Protein AF-A0AA41QTT9-F1 (afdb_monomer)

Solvent-accessible surface area (backbone atoms only — not comparable to full-atom values): 9411 Å² total; per-residue (Å²): 132,84,76,70,80,75,79,63,82,56,46,42,58,39,76,48,78,50,87,84,56,81,85,78,53,70,68,58,54,53,28,43,31,82,66,79,79,60,91,79,48,54,98,51,92,90,46,71,51,64,62,90,88,66,67,53,62,43,75,27,74,67,14,31,51,52,53,50,46,71,71,41,46,68,40,52,52,48,27,53,50,17,49,50,44,24,53,51,20,49,54,50,41,63,61,42,70,78,56,72,99,52,81,64,55,59,56,28,54,49,26,54,54,44,13,55,54,42,31,51,54,25,50,52,52,44,52,57,48,61,76,39,45,65,59,50,48,39,67,45,8,58,58,46,34,53,46,52,50,50,53,53,48,54,50,48,46,71,77,68,47,81,91,124

pLDDT: mean 81.73, std 11.23, range [41.25, 94.94]

Sequence (164 aa):
MADAPPLPDPLPLEFQRPPRWPTPTLDWVAGNQGWEPPSGWTPVPGCSPAPPGWVFWTRSEEGWARFAEENLAPAKRSLWIGVGVFVAGLLLTVLGLAATHNALFLVFVAAIVAGPILTIRAGSRLKEIDDGLLDRVRALAPQYKHTLQRLAYNKYLRSFGPLS

Secondary structure (DSSP, 8-state):
-PPPPPPPSS-SEEE-PPTTPPPPPHHHHHHTTTPPPPTT--SSTTPPPPPTT---EEE-HHHHHHHHHHHHHHHHHHHHHHHHHHHHHHHHHHHHTTS-S-THHHHHHHHHHHHHHHHHHHHHHHHHHHHTHHHHHHHHHHHHHHHHHHHHHHHHHHHHS---

Nearest PDB structures (foldseek):
  7a0g-assembly1_DDD  TM=7.014E-01  e=1.118E+00  Serratia marcescens
  8glv-assembly1_Eb  TM=7.817E-01  e=3.547E+00  Chlamydomonas reinhardtii
  6tz9-assembly1_A  TM=5.988E-01  e=1.580E+00  Homo sapiens
  7aal-assembly1_B  TM=5.785E-01  e=4.735E+00  Homo sapiens
  7aan-assembly1_B  TM=4.087E-01  e=8.936E+00  Homo sapiens

Foldseek 3Di:
DDQQDPQQVVAFKDFDDAPPADDDDPLVCLLQQLPDDDFQDHPDPPGGTHDPPDDGIDTDPVNNVVLLCVQLVVLVVQLVVLQVLQVVLVVVCVVCVVPDDDPVNVVSVVSNVSSVVSNVVSVVVSVVCVVCSSVVSRVCSNSSNVNVVVVVVVVVCVVDPDDD

Organism: NCBI:txid2928153

Mean predicted aligned error: 9.66 Å

Radius of gyration: 25.5 Å; Cα contacts (8 Å, |Δi|>4): 150; chains: 1; bounding box: 52×54×71 Å

Structure (mmCIF, N/CA/C/O backbone):
data_AF-A0AA41QTT9-F1
#
_entry.id   AF-A0AA41QTT9-F1
#
loop_
_atom_site.group_PDB
_atom_site.id
_atom_site.type_symbol
_atom_site.label_atom_id
_atom_site.label_alt_id
_atom_site.label_comp_id
_atom_site.label_asym_id
_atom_site.label_entity_id
_atom_site.label_seq_id
_atom_site.pdbx_PDB_ins_code
_atom_site.Cartn_x
_atom_site.Cartn_y
_atom_site.Cartn_z
_atom_site.occupancy
_atom_site.B_iso_or_equiv
_atom_site.auth_seq_id
_atom_site.auth_comp_id
_atom_site.auth_asym_id
_atom_site.auth_atom_id
_atom_site.pdbx_PDB_model_num
ATOM 1 N N . MET A 1 1 ? 2.127 25.489 4.996 1.00 41.25 1 MET A N 1
ATOM 2 C CA . MET A 1 1 ? 1.261 24.638 5.839 1.00 41.25 1 MET A CA 1
ATOM 3 C C . MET A 1 1 ? 0.817 23.511 4.925 1.00 41.25 1 MET A C 1
ATOM 5 O O . MET A 1 1 ? 0.060 23.792 4.015 1.00 41.25 1 MET A O 1
ATOM 9 N N . ALA A 1 2 ? 1.433 22.328 5.005 1.00 45.31 2 ALA A N 1
ATOM 10 C CA . ALA A 1 2 ? 1.092 21.242 4.086 1.00 45.31 2 ALA A CA 1
ATOM 11 C C . ALA A 1 2 ? -0.307 20.735 4.446 1.00 45.31 2 ALA A C 1
ATOM 13 O O . ALA A 1 2 ? -0.530 20.327 5.591 1.00 45.31 2 ALA A O 1
ATOM 14 N N . ASP A 1 3 ? -1.240 20.841 3.504 1.00 52.38 3 ASP A N 1
ATOM 15 C CA . ASP A 1 3 ? -2.523 20.165 3.606 1.00 52.38 3 ASP A CA 1
ATOM 16 C C . ASP A 1 3 ? -2.257 18.674 3.767 1.00 52.38 3 ASP A C 1
ATOM 18 O O . ASP A 1 3 ? -1.350 18.108 3.149 1.00 52.38 3 ASP A O 1
ATOM 22 N N . ALA A 1 4 ? -2.994 18.049 4.676 1.00 52.81 4 ALA A N 1
ATOM 23 C CA . ALA A 1 4 ? -2.890 16.617 4.830 1.00 52.81 4 ALA A CA 1
ATOM 24 C C . ALA A 1 4 ? -3.269 15.934 3.510 1.00 52.81 4 ALA A C 1
ATOM 26 O O . ALA A 1 4 ? -4.182 16.415 2.831 1.00 52.81 4 ALA A O 1
ATOM 27 N N . PRO A 1 5 ? -2.599 14.828 3.144 1.00 58.59 5 PRO A N 1
ATOM 28 C CA . PRO A 1 5 ? -2.976 14.095 1.951 1.00 58.59 5 PRO A CA 1
ATOM 29 C C . PRO A 1 5 ? -4.463 13.718 2.053 1.00 58.59 5 PRO A C 1
ATOM 31 O O . PRO A 1 5 ? -4.886 13.236 3.113 1.00 58.59 5 PRO A O 1
ATOM 34 N N . PRO A 1 6 ? -5.267 13.967 1.001 1.00 64.06 6 PRO A N 1
ATOM 35 C CA . PRO A 1 6 ? -6.660 13.552 0.990 1.00 64.06 6 PRO A CA 1
ATOM 36 C C . PRO A 1 6 ? -6.730 12.046 1.254 1.00 64.06 6 PRO A C 1
ATOM 38 O O . PRO A 1 6 ? -5.858 11.289 0.816 1.00 64.06 6 PRO A O 1
ATOM 41 N N . LEU A 1 7 ? -7.741 11.619 2.013 1.00 67.25 7 LEU A N 1
ATOM 42 C CA . LEU A 1 7 ? -7.977 10.194 2.211 1.00 67.25 7 LEU A CA 1
ATOM 43 C C . LEU A 1 7 ? -8.180 9.541 0.836 1.00 67.25 7 LEU A C 1
ATOM 45 O O . LEU A 1 7 ? -8.951 10.079 0.038 1.00 67.25 7 LEU A O 1
ATOM 49 N N . PRO A 1 8 ? -7.503 8.420 0.541 1.00 68.75 8 PRO A N 1
ATOM 50 C CA . PRO A 1 8 ? -7.792 7.668 -0.665 1.00 68.75 8 PRO A CA 1
ATOM 51 C C . PRO A 1 8 ? -9.240 7.181 -0.596 1.00 68.75 8 PRO A C 1
ATOM 53 O O . PRO A 1 8 ? -9.644 6.557 0.387 1.00 68.75 8 PRO A O 1
ATOM 56 N N . ASP A 1 9 ? -10.011 7.516 -1.626 1.00 77.50 9 ASP A N 1
ATOM 57 C CA . ASP A 1 9 ? -11.402 7.111 -1.784 1.00 77.50 9 ASP A CA 1
ATOM 58 C C . ASP A 1 9 ? -11.547 6.380 -3.133 1.00 77.50 9 ASP A C 1
ATOM 60 O O . ASP A 1 9 ? -11.346 7.004 -4.189 1.00 77.50 9 ASP A O 1
ATOM 64 N N . PRO A 1 10 ? -11.807 5.060 -3.136 1.00 85.44 10 PRO A N 1
ATOM 65 C CA . PRO A 1 10 ? -11.972 4.178 -1.971 1.00 85.44 10 PRO A CA 1
ATOM 66 C C . PRO A 1 10 ? -10.654 3.836 -1.243 1.00 85.44 10 PRO A C 1
ATOM 68 O O . PRO A 1 10 ? -9.560 3.915 -1.809 1.00 85.44 10 PRO A O 1
ATOM 71 N N . LEU A 1 11 ? -10.760 3.433 0.031 1.00 91.25 11 LEU A N 1
ATOM 72 C CA . LEU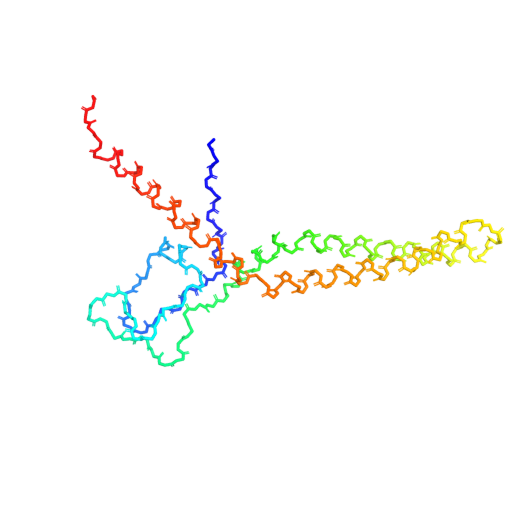 A 1 11 ? -9.616 3.019 0.858 1.00 91.25 11 LEU A CA 1
ATOM 73 C C . LEU A 1 11 ? -8.979 1.713 0.334 1.00 91.25 11 LEU A C 1
ATOM 75 O O . LEU A 1 11 ? -9.704 0.828 -0.119 1.00 91.25 11 LEU A O 1
ATOM 79 N N . PRO A 1 12 ? -7.649 1.521 0.457 1.00 92.50 12 PRO A N 1
ATOM 80 C CA . PRO A 1 12 ? -6.976 0.334 -0.079 1.00 92.50 12 PRO A CA 1
ATOM 81 C C . PRO A 1 12 ? -7.403 -0.989 0.570 1.00 92.50 12 PRO A C 1
ATOM 83 O O . PRO A 1 12 ? -7.441 -2.023 -0.101 1.00 92.50 12 PRO A O 1
ATOM 86 N N . LEU A 1 13 ? -7.688 -0.975 1.876 1.00 94.12 13 LEU A N 1
ATOM 87 C CA . LEU A 1 13 ? -8.107 -2.148 2.637 1.00 94.12 13 LEU A CA 1
ATOM 88 C C . LEU A 1 13 ? -9.508 -1.960 3.220 1.00 94.12 13 LEU A C 1
ATOM 90 O O . LEU A 1 13 ? -9.840 -0.926 3.806 1.00 94.12 13 LEU A O 1
ATOM 94 N N . GLU A 1 14 ? -10.288 -3.028 3.134 1.00 93.81 14 GLU A N 1
ATOM 95 C CA . GLU A 1 14 ? -11.606 -3.162 3.737 1.00 93.81 14 GLU A CA 1
ATOM 96 C C . GLU A 1 14 ? -11.504 -3.864 5.087 1.00 93.81 14 GLU A C 1
ATOM 98 O O . GLU A 1 14 ? -10.851 -4.902 5.225 1.00 93.81 14 GLU A O 1
ATOM 103 N N . PHE A 1 15 ? -12.165 -3.292 6.094 1.00 94.44 15 PHE A N 1
ATOM 104 C CA . PHE A 1 15 ? -12.204 -3.875 7.426 1.00 94.44 15 PHE A CA 1
ATOM 105 C C . PHE A 1 15 ? -13.287 -4.951 7.523 1.00 94.44 15 PHE A C 1
ATOM 107 O O . PHE A 1 15 ? -14.484 -4.672 7.437 1.00 94.44 15 PHE A O 1
ATOM 114 N N . GLN A 1 16 ? -12.859 -6.179 7.787 1.00 94.19 16 GLN A N 1
ATOM 115 C CA . GLN A 1 16 ? -13.727 -7.322 8.023 1.00 94.19 16 GLN A CA 1
ATOM 116 C C . GLN A 1 16 ? -14.112 -7.378 9.499 1.00 94.19 16 GLN A C 1
ATOM 118 O O . GLN A 1 16 ? -13.360 -7.840 10.361 1.00 94.19 16 GLN A O 1
ATOM 123 N N . ARG A 1 17 ? -15.312 -6.882 9.797 1.00 92.50 17 ARG A N 1
ATOM 124 C CA . ARG A 1 17 ? -15.843 -6.799 11.159 1.00 92.50 17 ARG A CA 1
ATOM 125 C C . ARG A 1 17 ? -16.156 -8.196 11.722 1.00 92.50 17 ARG A C 1
ATOM 127 O O . ARG A 1 17 ? -17.030 -8.869 11.171 1.00 92.50 17 ARG A O 1
ATOM 134 N N . PRO A 1 18 ? -15.558 -8.592 12.862 1.00 91.50 18 PRO A N 1
ATOM 135 C CA . PRO A 1 18 ? -15.940 -9.815 13.557 1.00 91.50 18 PRO A CA 1
ATOM 136 C C . PRO A 1 18 ? -17.417 -9.834 13.971 1.00 91.50 18 PRO A C 1
ATOM 138 O O . PRO A 1 18 ? -18.003 -8.783 14.261 1.00 91.50 18 PRO A O 1
ATOM 141 N N . PRO A 1 19 ? -18.034 -11.023 14.085 1.00 87.12 19 PRO A N 1
ATOM 142 C CA . PRO A 1 19 ? -19.393 -11.140 14.593 1.00 87.12 19 PRO A CA 1
ATOM 143 C C . PRO A 1 19 ? -19.527 -10.483 15.974 1.00 87.12 19 PRO A C 1
ATOM 145 O O . PRO A 1 19 ? -18.691 -10.693 16.851 1.00 87.12 19 PRO A O 1
ATOM 148 N N . ARG A 1 20 ? -20.614 -9.730 16.184 1.00 86.31 20 ARG A N 1
ATOM 149 C CA . ARG A 1 20 ? -20.957 -9.039 17.448 1.00 86.31 20 ARG A CA 1
ATOM 150 C C . ARG A 1 20 ? -20.087 -7.831 17.809 1.00 86.31 20 ARG A C 1
ATOM 152 O O . ARG A 1 20 ? -20.323 -7.230 18.852 1.00 86.31 20 ARG A O 1
ATOM 159 N N . TRP A 1 21 ? -19.134 -7.440 16.965 1.00 91.81 21 TRP A N 1
ATOM 160 C CA . TRP A 1 21 ? -18.449 -6.158 17.127 1.00 91.81 21 TRP A CA 1
ATOM 161 C C . TRP A 1 21 ? -19.331 -5.001 16.640 1.00 91.81 21 TRP A C 1
ATOM 163 O O . TRP A 1 21 ? -20.138 -5.187 15.722 1.00 91.81 21 TRP A O 1
ATOM 173 N N . PRO A 1 22 ? -19.188 -3.797 17.220 1.00 91.81 22 PRO A N 1
ATOM 174 C CA . PRO A 1 22 ? -19.841 -2.609 16.691 1.00 91.81 22 PRO A CA 1
ATOM 175 C C . PRO A 1 22 ? -19.329 -2.291 15.280 1.00 91.81 22 PRO A C 1
ATOM 177 O O . PRO A 1 22 ? -18.203 -2.630 14.909 1.00 91.81 22 PRO A O 1
ATOM 180 N N . THR A 1 23 ? -20.164 -1.632 14.477 1.00 92.31 23 THR A N 1
ATOM 181 C CA . THR A 1 23 ? -19.743 -1.115 13.169 1.00 92.31 23 THR A CA 1
ATOM 182 C C . THR A 1 23 ? -18.728 0.014 13.375 1.00 92.31 23 THR A C 1
ATOM 184 O O . THR A 1 23 ? -19.060 0.982 14.063 1.00 92.31 23 THR A O 1
ATOM 187 N N . PRO A 1 24 ? -17.508 -0.079 12.818 1.00 91.25 24 PRO A N 1
ATOM 188 C CA . PRO A 1 24 ? -16.533 0.997 12.926 1.00 91.25 24 PRO A CA 1
ATOM 189 C C . PRO A 1 24 ? -16.948 2.198 12.069 1.00 91.25 24 PRO A C 1
ATOM 191 O O . PRO A 1 24 ? -17.644 2.058 11.064 1.00 91.25 24 PRO A O 1
ATOM 194 N N . THR A 1 25 ? -16.491 3.389 12.451 1.00 90.12 25 THR A N 1
ATOM 195 C CA . THR A 1 25 ? -16.625 4.584 11.612 1.00 90.12 25 THR A CA 1
ATOM 196 C C . THR A 1 25 ? -15.605 4.555 10.475 1.00 90.12 25 THR A C 1
ATOM 198 O O . THR A 1 25 ? -14.527 3.972 10.619 1.00 90.12 25 THR A O 1
ATOM 201 N N . LEU A 1 26 ? -15.908 5.225 9.359 1.00 87.81 26 LEU A N 1
ATOM 202 C CA . LEU A 1 26 ? -14.981 5.330 8.226 1.00 87.81 26 LEU A CA 1
ATOM 203 C C . LEU A 1 26 ? -13.634 5.945 8.649 1.00 87.81 26 LEU A C 1
ATOM 205 O O . LEU A 1 26 ? -12.583 5.433 8.281 1.00 87.81 26 LEU A O 1
ATOM 209 N N . ASP A 1 27 ? -13.664 6.964 9.511 1.00 86.81 27 ASP A N 1
ATOM 210 C CA . ASP A 1 27 ? -12.467 7.602 10.076 1.00 86.81 27 ASP A CA 1
ATOM 211 C C . ASP A 1 27 ? -11.588 6.619 10.861 1.00 86.81 27 ASP A C 1
ATOM 213 O O . ASP A 1 27 ? -10.358 6.655 10.774 1.00 86.81 27 ASP A O 1
ATOM 217 N N . TRP A 1 28 ? -12.211 5.715 11.627 1.00 89.62 28 TRP A N 1
ATOM 218 C CA . TRP A 1 28 ? -11.479 4.677 12.345 1.00 89.62 28 TRP A CA 1
ATOM 219 C C . TRP A 1 28 ? -10.847 3.686 11.367 1.00 89.62 28 TRP A C 1
ATOM 221 O O . TRP A 1 28 ? -9.678 3.341 11.525 1.00 89.62 28 TRP A O 1
ATOM 231 N N . VAL A 1 29 ? -11.582 3.264 10.335 1.00 92.31 29 VAL A N 1
ATOM 232 C CA . VAL A 1 29 ? -11.074 2.340 9.309 1.00 92.31 29 VAL A CA 1
ATOM 233 C C . VAL A 1 29 ? -9.906 2.963 8.539 1.00 92.31 29 VAL A C 1
ATOM 235 O O . VAL A 1 29 ? -8.892 2.298 8.331 1.00 92.31 29 VAL A O 1
ATOM 238 N N . ALA A 1 30 ? -10.002 4.243 8.179 1.00 89.75 30 ALA A N 1
ATOM 239 C CA . ALA A 1 30 ? -8.946 4.991 7.502 1.00 89.75 30 ALA A CA 1
ATOM 240 C C . ALA A 1 30 ? -7.684 5.152 8.369 1.00 89.75 30 ALA A C 1
ATOM 242 O O . ALA A 1 30 ? -6.565 4.958 7.898 1.00 89.75 30 ALA A O 1
ATOM 243 N N . GLY A 1 31 ? -7.852 5.472 9.656 1.00 89.75 31 GLY A N 1
ATOM 244 C CA . GLY A 1 31 ? -6.740 5.689 10.585 1.00 89.75 31 GLY A CA 1
ATOM 245 C C . GLY A 1 31 ? -6.065 4.417 11.112 1.00 89.75 31 GLY A C 1
ATOM 246 O O . GLY A 1 31 ? -5.050 4.523 11.799 1.00 89.75 31 GLY A O 1
ATOM 247 N N . ASN A 1 32 ? -6.618 3.232 10.835 1.00 92.81 32 ASN A N 1
ATOM 248 C CA . ASN A 1 32 ? -6.094 1.948 11.320 1.00 92.81 32 ASN A CA 1
ATOM 249 C C . ASN A 1 32 ? -5.878 0.920 10.193 1.00 92.81 32 ASN A C 1
ATOM 251 O O . ASN A 1 32 ? -5.799 -0.270 10.479 1.00 92.81 32 ASN A O 1
ATOM 255 N N . GLN A 1 33 ? -5.770 1.348 8.929 1.00 92.94 33 GLN A N 1
ATOM 256 C CA . GLN A 1 33 ? -5.554 0.453 7.784 1.00 92.94 33 GLN A CA 1
ATOM 257 C C . GLN A 1 33 ? -4.421 -0.559 8.041 1.00 92.94 33 GLN A C 1
ATOM 259 O O . GLN A 1 33 ? -3.278 -0.187 8.309 1.00 92.94 33 GLN A O 1
ATOM 264 N N . GLY A 1 34 ? -4.745 -1.851 7.951 1.00 91.75 34 GLY A N 1
ATOM 265 C CA . GLY A 1 34 ? -3.780 -2.945 8.095 1.00 91.75 34 GLY A CA 1
ATOM 266 C C . GLY A 1 34 ? -3.284 -3.205 9.523 1.00 91.75 34 GLY A C 1
ATOM 267 O O . GLY A 1 34 ? -2.357 -4.001 9.686 1.00 91.75 34 GLY A O 1
ATOM 268 N N . TRP A 1 35 ? -3.863 -2.560 10.542 1.00 92.25 35 TRP A N 1
ATOM 269 C CA . TRP A 1 35 ? -3.553 -2.815 11.951 1.00 92.25 35 TRP A CA 1
ATOM 270 C C . TRP A 1 35 ? -4.218 -4.101 12.452 1.00 92.25 35 TRP A C 1
ATOM 272 O O . TRP A 1 35 ? -5.439 -4.236 12.401 1.00 92.25 35 TRP A O 1
ATOM 282 N N . GLU A 1 36 ? -3.433 -5.030 12.989 1.00 90.69 36 GLU A N 1
ATOM 283 C CA . GLU A 1 36 ? -3.953 -6.274 13.557 1.00 90.69 36 GLU A CA 1
ATOM 284 C C . GLU A 1 36 ? -4.097 -6.163 15.083 1.00 90.69 36 GLU A C 1
ATOM 286 O O . GLU A 1 36 ? -3.111 -5.892 15.779 1.00 90.69 36 GLU A O 1
ATOM 291 N N . PRO A 1 37 ? -5.312 -6.363 15.627 1.00 89.19 37 PRO A N 1
ATOM 292 C CA . PRO A 1 37 ? -5.514 -6.412 17.065 1.00 89.19 37 PRO A CA 1
ATOM 293 C C . PRO A 1 37 ? -4.737 -7.568 17.715 1.00 89.19 37 PRO A C 1
ATOM 295 O O . PRO A 1 37 ? -4.736 -8.678 17.178 1.00 89.19 37 PRO A O 1
ATOM 298 N N . PRO A 1 38 ? -4.142 -7.365 18.907 1.00 88.62 38 PRO A N 1
ATOM 299 C CA . PRO A 1 38 ? -3.573 -8.456 19.691 1.00 88.62 38 PRO A CA 1
ATOM 300 C C . PRO A 1 38 ? -4.609 -9.531 20.044 1.00 88.62 38 PRO A C 1
ATOM 302 O O . PRO A 1 38 ? -5.810 -9.262 20.130 1.00 88.62 38 PRO A O 1
ATOM 305 N N . SER A 1 39 ? -4.140 -10.748 20.328 1.00 86.19 39 SER A N 1
ATOM 306 C CA . SER A 1 39 ? -5.016 -11.836 20.779 1.00 86.19 39 SER A CA 1
ATOM 307 C C . SER A 1 39 ? -5.802 -11.436 22.034 1.00 86.19 39 SER A C 1
ATOM 309 O O . SER A 1 39 ? -5.243 -10.886 22.981 1.00 86.19 39 SER A O 1
ATOM 311 N N . GLY A 1 40 ? -7.112 -11.693 22.028 1.00 85.75 40 GLY A N 1
ATOM 312 C CA . GLY A 1 40 ? -8.021 -11.313 23.115 1.00 85.75 40 GLY A CA 1
ATOM 313 C C . GLY A 1 40 ? -8.453 -9.841 23.120 1.00 85.75 40 GLY A C 1
ATOM 314 O O . GLY A 1 40 ? -9.276 -9.464 23.954 1.00 85.75 40 GLY A O 1
ATOM 315 N N . TRP A 1 41 ? -7.956 -9.009 22.198 1.00 90.12 41 TRP A N 1
ATOM 316 C CA . TRP A 1 41 ? -8.378 -7.614 22.093 1.00 90.12 41 TRP A CA 1
ATOM 317 C C . TRP A 1 41 ? -9.852 -7.497 21.687 1.00 90.12 41 TRP A C 1
ATOM 319 O O . TRP A 1 41 ? -10.363 -8.261 20.863 1.00 90.12 41 TRP A O 1
ATOM 329 N N . THR A 1 42 ? -10.534 -6.505 22.258 1.00 91.62 42 THR A N 1
ATOM 330 C CA . THR A 1 42 ? -11.926 -6.170 21.944 1.00 91.62 42 THR A CA 1
ATOM 331 C C . THR A 1 42 ? -12.079 -4.652 21.806 1.00 91.62 42 THR A C 1
ATOM 333 O O . THR A 1 42 ? -11.417 -3.909 22.533 1.00 91.62 42 THR A O 1
ATOM 336 N N . PRO A 1 43 ? -12.931 -4.164 20.882 1.00 88.44 43 PRO A N 1
ATOM 337 C CA . PRO A 1 43 ? -13.059 -2.730 20.609 1.00 88.44 43 PRO A CA 1
ATOM 338 C C . PRO A 1 43 ? -13.786 -1.971 21.719 1.00 88.44 43 PRO A C 1
ATOM 340 O O . PRO A 1 43 ? -13.512 -0.796 21.947 1.00 88.44 43 PRO A O 1
ATOM 343 N N . VAL A 1 44 ? -14.724 -2.636 22.394 1.00 89.19 44 VAL A N 1
ATOM 344 C CA . VAL A 1 44 ? -15.486 -2.089 23.515 1.00 89.19 44 VAL A CA 1
ATOM 345 C C . VAL A 1 44 ? -15.613 -3.145 24.613 1.00 89.19 44 VAL A C 1
ATOM 347 O O . VAL A 1 44 ? -15.687 -4.341 24.299 1.00 89.19 44 VAL A O 1
ATOM 350 N N . PRO A 1 45 ? -15.677 -2.733 25.892 1.00 86.50 45 PRO A N 1
ATOM 351 C CA . PRO A 1 45 ? -15.948 -3.649 26.991 1.00 86.50 45 PRO A CA 1
ATOM 352 C C . PRO A 1 45 ? -17.230 -4.455 26.748 1.00 86.50 45 PRO A C 1
ATOM 354 O O . PRO A 1 45 ? -18.237 -3.914 26.294 1.00 86.50 45 PRO A O 1
ATOM 357 N N . GLY A 1 46 ? -17.194 -5.754 27.046 1.00 84.56 46 GLY A N 1
ATOM 358 C CA . GLY A 1 46 ? -18.346 -6.652 26.897 1.00 84.56 46 GLY A CA 1
ATOM 359 C C . GLY A 1 46 ? -18.520 -7.283 25.509 1.00 84.56 46 GLY A C 1
ATOM 360 O O . GLY A 1 46 ? -19.366 -8.162 25.354 1.00 84.56 46 GLY A O 1
ATOM 361 N N . CYS A 1 47 ? -17.713 -6.912 24.508 1.00 87.44 47 CYS A N 1
ATOM 362 C CA . CYS A 1 47 ? -17.634 -7.677 23.260 1.00 87.44 47 CYS A CA 1
ATOM 363 C C . CYS A 1 47 ? -16.871 -8.987 23.469 1.00 87.44 47 CYS A C 1
ATOM 365 O O . CYS A 1 47 ? -15.945 -9.061 24.273 1.00 87.44 47 CYS A O 1
ATOM 367 N N . SER A 1 48 ? -17.216 -10.026 22.704 1.00 89.19 48 SER A N 1
ATOM 368 C CA . SER A 1 48 ? -16.332 -11.189 22.636 1.00 89.19 48 SER A CA 1
ATOM 369 C C . SER A 1 48 ? -15.119 -10.899 21.756 1.00 89.19 48 SER A C 1
ATOM 371 O O . SER A 1 48 ? -15.236 -10.139 20.786 1.00 89.19 48 SER A O 1
ATOM 373 N N . PRO A 1 49 ? -13.980 -11.548 22.044 1.00 89.62 49 PRO A N 1
ATOM 374 C CA . PRO A 1 49 ? -12.838 -11.564 21.143 1.00 89.62 49 PRO A CA 1
ATOM 375 C C . PRO A 1 49 ? -13.226 -12.051 19.746 1.00 89.62 49 PRO A C 1
ATOM 377 O O . PRO A 1 49 ? -14.196 -12.799 19.576 1.00 89.62 49 PRO A O 1
ATOM 380 N N . ALA A 1 50 ? -12.450 -11.633 18.749 1.00 90.81 50 ALA A N 1
ATOM 381 C CA . ALA A 1 50 ? -12.592 -12.162 17.402 1.00 90.81 50 ALA A CA 1
ATOM 382 C C . ALA A 1 50 ? -12.323 -13.683 17.378 1.00 90.81 50 ALA A C 1
ATOM 384 O O . ALA A 1 50 ? -11.528 -14.175 18.187 1.00 90.81 50 ALA A O 1
ATOM 385 N N . PRO A 1 51 ? -12.964 -14.437 16.465 1.00 90.81 51 PRO A N 1
ATOM 386 C CA . PRO A 1 51 ? -12.684 -15.859 16.296 1.00 90.81 51 PRO A CA 1
ATOM 387 C C . PRO A 1 51 ? -11.198 -16.134 16.002 1.00 90.81 51 PRO A C 1
ATOM 389 O O . PRO A 1 51 ? -10.537 -15.308 15.364 1.00 90.81 51 PRO A O 1
ATOM 392 N N . PRO A 1 52 ? -10.658 -17.298 16.407 1.00 89.12 52 PRO A N 1
ATOM 393 C CA . PRO A 1 52 ? -9.310 -17.700 16.016 1.00 89.12 52 PRO A CA 1
ATOM 394 C C . PRO A 1 52 ? -9.149 -17.702 14.490 1.00 89.12 52 PRO A C 1
ATOM 396 O O . PRO A 1 52 ? -10.009 -18.216 13.777 1.00 89.12 52 PRO A O 1
ATOM 399 N N . GLY A 1 53 ? -8.052 -17.125 13.993 1.00 88.06 53 GLY A N 1
ATOM 400 C CA . GLY A 1 53 ? -7.771 -17.035 12.555 1.00 88.06 53 GLY A CA 1
ATOM 401 C C . GLY A 1 53 ? -8.585 -15.978 11.802 1.00 88.06 53 GLY A C 1
ATOM 402 O O . GLY A 1 53 ? -8.582 -15.981 10.573 1.00 88.06 53 GLY A O 1
ATOM 403 N N . TRP A 1 54 ? -9.284 -15.079 12.504 1.00 91.88 54 TRP A N 1
ATOM 404 C CA . TRP A 1 54 ? -10.023 -13.999 11.858 1.00 91.88 54 TRP A CA 1
ATOM 405 C C . TRP A 1 54 ? -9.094 -13.063 11.078 1.00 91.88 54 TRP A C 1
ATOM 407 O O . TRP A 1 54 ? -8.129 -12.526 11.622 1.00 91.88 54 TRP A O 1
ATOM 417 N N . VAL A 1 55 ? -9.422 -12.828 9.810 1.00 93.12 55 VAL A N 1
ATOM 418 C CA . VAL A 1 55 ? -8.720 -11.870 8.954 1.00 93.12 55 VAL A CA 1
ATOM 419 C C . VAL A 1 55 ? -9.447 -10.536 9.050 1.00 93.12 55 VAL A C 1
ATOM 421 O O . VAL A 1 55 ? -10.563 -10.414 8.565 1.00 93.12 55 VAL A O 1
ATOM 424 N N . PHE A 1 56 ? -8.827 -9.541 9.685 1.00 93.00 56 PHE A N 1
ATOM 425 C CA . PHE A 1 56 ? -9.434 -8.219 9.900 1.00 93.00 56 PHE A CA 1
ATOM 426 C C . PHE A 1 56 ? -9.423 -7.317 8.667 1.00 93.00 56 PHE A C 1
ATOM 428 O O . PHE A 1 56 ? -10.187 -6.357 8.618 1.00 93.00 56 PHE A O 1
ATOM 435 N N . TRP A 1 57 ? -8.558 -7.601 7.695 1.00 94.94 57 TRP A N 1
ATOM 436 C CA . TRP A 1 57 ? -8.332 -6.736 6.543 1.00 94.94 57 TRP A CA 1
ATOM 437 C C . TRP A 1 57 ? -8.295 -7.543 5.260 1.00 94.94 57 TRP A C 1
ATOM 439 O O . TRP A 1 57 ? -7.523 -8.493 5.139 1.00 94.94 57 TRP A O 1
ATOM 449 N N . THR A 1 58 ? -9.086 -7.124 4.284 1.00 94.25 58 THR A N 1
ATOM 450 C CA . THR A 1 58 ? -9.024 -7.633 2.912 1.00 94.25 58 THR A CA 1
ATOM 451 C C . THR A 1 58 ? -8.689 -6.495 1.967 1.00 94.25 58 THR A C 1
ATOM 453 O O . THR A 1 58 ? -8.915 -5.327 2.275 1.00 94.25 58 THR A O 1
ATOM 456 N N . ARG A 1 59 ? -8.120 -6.820 0.808 1.00 93.50 59 ARG A N 1
ATOM 457 C CA . ARG A 1 59 ? -7.893 -5.825 -0.242 1.00 93.50 59 ARG A CA 1
ATOM 458 C C . ARG A 1 59 ? -9.246 -5.403 -0.805 1.00 93.50 59 ARG A C 1
ATOM 460 O O . ARG A 1 59 ? -10.018 -6.276 -1.188 1.00 93.50 59 ARG A O 1
ATOM 467 N N . SER A 1 60 ? -9.508 -4.100 -0.841 1.00 92.81 60 SER A N 1
ATOM 468 C CA . SER A 1 60 ? -10.636 -3.575 -1.610 1.00 92.81 60 SER A CA 1
ATOM 469 C C . SER A 1 60 ? -10.334 -3.745 -3.092 1.00 92.81 60 SER A C 1
ATOM 471 O O . SER A 1 60 ? -9.210 -3.456 -3.495 1.00 92.81 60 SER A O 1
ATOM 473 N N . GLU A 1 61 ? -11.283 -4.189 -3.914 1.00 88.19 61 GLU A N 1
ATOM 474 C CA . GLU A 1 61 ? -11.023 -4.364 -5.351 1.00 88.19 61 GLU A CA 1
ATOM 475 C C . GLU A 1 61 ? -10.604 -3.041 -6.008 1.00 88.19 61 GLU A C 1
ATOM 477 O O . GLU A 1 61 ? -9.528 -2.946 -6.602 1.00 88.19 61 GLU A O 1
ATOM 482 N N . GLU A 1 62 ? -11.409 -1.994 -5.832 1.00 90.06 62 GLU A N 1
ATOM 483 C CA . GLU A 1 62 ? -11.156 -0.682 -6.430 1.00 90.06 62 GLU A CA 1
ATOM 484 C C . GLU A 1 62 ? -10.052 0.084 -5.690 1.00 90.06 62 GLU A C 1
ATOM 486 O O . GLU A 1 62 ? -9.141 0.638 -6.314 1.00 90.06 62 GLU A O 1
ATOM 491 N N . GLY A 1 63 ? -10.092 0.089 -4.353 1.00 89.50 63 GLY A N 1
ATOM 492 C CA . GLY A 1 63 ? -9.157 0.873 -3.544 1.00 89.50 63 GLY A CA 1
ATOM 493 C C . GLY A 1 63 ? -7.729 0.348 -3.626 1.00 89.50 63 GLY A C 1
ATOM 494 O O . GLY A 1 63 ? -6.778 1.128 -3.738 1.00 89.50 63 GLY A O 1
ATOM 495 N N . TRP A 1 64 ? -7.558 -0.978 -3.620 1.00 91.06 64 TRP A N 1
ATOM 496 C CA . TRP A 1 64 ? -6.241 -1.590 -3.764 1.00 91.06 64 TRP A CA 1
ATOM 497 C C . TRP A 1 64 ? -5.678 -1.375 -5.164 1.00 91.06 64 TRP A C 1
ATOM 499 O O . TRP A 1 64 ? -4.507 -1.019 -5.292 1.00 91.06 64 TRP A O 1
ATOM 509 N N . ALA A 1 65 ? -6.494 -1.557 -6.208 1.00 88.81 65 ALA A N 1
ATOM 510 C CA . ALA A 1 65 ? -6.059 -1.369 -7.589 1.00 88.81 65 ALA A CA 1
ATOM 511 C C . ALA A 1 65 ? -5.555 0.058 -7.827 1.00 88.81 65 ALA A C 1
ATOM 513 O O . ALA A 1 65 ? -4.448 0.239 -8.339 1.00 88.81 65 ALA A O 1
ATOM 514 N N . ARG A 1 66 ? -6.314 1.063 -7.373 1.00 89.00 66 ARG A 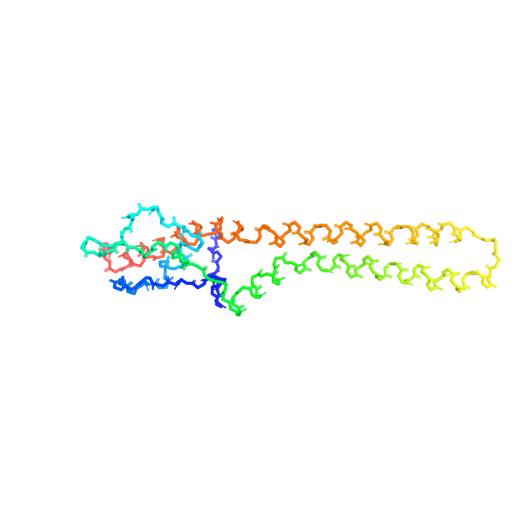N 1
ATOM 515 C CA . ARG A 1 66 ? -5.936 2.474 -7.490 1.00 89.00 66 ARG A CA 1
ATOM 516 C C . ARG A 1 66 ? -4.657 2.794 -6.717 1.00 89.00 66 ARG A C 1
ATOM 518 O O . ARG A 1 66 ? -3.730 3.385 -7.269 1.00 89.00 66 ARG A O 1
ATOM 525 N N . PHE A 1 67 ? -4.566 2.354 -5.461 1.00 88.69 67 PHE A N 1
ATOM 526 C CA . PHE A 1 67 ? -3.377 2.577 -4.637 1.00 88.69 67 PHE A CA 1
ATOM 527 C C . PHE A 1 67 ? -2.127 1.911 -5.228 1.00 88.69 67 PHE A C 1
ATOM 529 O O . PHE A 1 67 ? -1.053 2.518 -5.282 1.00 88.69 67 PHE A O 1
ATOM 536 N N . ALA A 1 68 ? -2.259 0.668 -5.694 1.00 88.00 68 ALA A N 1
ATOM 537 C CA . ALA A 1 68 ? -1.180 -0.059 -6.344 1.00 88.00 68 ALA A CA 1
ATOM 538 C C . ALA A 1 68 ? -0.765 0.625 -7.652 1.00 88.00 68 ALA A C 1
ATOM 540 O O . ALA A 1 68 ? 0.426 0.772 -7.909 1.00 88.00 68 ALA A O 1
ATOM 541 N N . GLU A 1 69 ? -1.712 1.090 -8.470 1.00 87.94 69 GLU A N 1
ATOM 542 C CA . GLU A 1 69 ? -1.410 1.798 -9.712 1.00 87.94 69 GLU A CA 1
ATOM 543 C C . GLU A 1 69 ? -0.614 3.081 -9.465 1.00 87.94 69 GLU A C 1
ATOM 545 O O . GLU A 1 69 ? 0.439 3.256 -10.076 1.00 87.94 69 GLU A O 1
ATOM 550 N N . GLU A 1 70 ? -1.043 3.928 -8.530 1.00 86.69 70 GLU A N 1
ATOM 551 C CA . GLU A 1 70 ? -0.353 5.180 -8.199 1.00 86.69 70 GLU A CA 1
ATOM 552 C C . GLU A 1 70 ? 1.085 4.933 -7.700 1.00 86.69 70 GLU A C 1
ATOM 554 O O . GLU A 1 70 ? 2.017 5.651 -8.072 1.00 86.69 70 GLU A O 1
ATOM 559 N N . ASN A 1 71 ? 1.298 3.870 -6.916 1.00 84.19 71 ASN A N 1
ATOM 560 C CA . ASN A 1 71 ? 2.620 3.511 -6.395 1.00 84.19 71 ASN A CA 1
ATOM 561 C C . ASN A 1 71 ? 3.513 2.794 -7.426 1.00 84.19 71 ASN A C 1
ATOM 563 O O . ASN A 1 71 ? 4.738 2.934 -7.380 1.00 84.19 71 ASN A O 1
ATOM 567 N N . LEU A 1 72 ? 2.928 2.030 -8.355 1.00 84.94 72 LEU A N 1
ATOM 568 C CA . LEU A 1 72 ? 3.655 1.234 -9.351 1.00 84.94 72 LEU A CA 1
ATOM 569 C C . LEU A 1 72 ? 3.841 1.964 -10.690 1.00 84.94 72 LEU A C 1
ATOM 571 O O . LEU A 1 72 ? 4.720 1.580 -11.466 1.00 84.94 72 LEU A O 1
ATOM 575 N N . ALA A 1 73 ? 3.064 3.009 -10.990 1.00 84.12 73 ALA A N 1
ATOM 576 C CA . ALA A 1 73 ? 3.107 3.732 -12.265 1.00 84.12 73 ALA A CA 1
ATOM 577 C C . ALA A 1 73 ? 4.517 4.223 -12.660 1.00 84.12 73 ALA A C 1
ATOM 579 O O . ALA A 1 73 ? 4.913 4.005 -13.813 1.00 84.12 73 ALA A O 1
ATOM 580 N N . PRO A 1 74 ? 5.339 4.796 -11.754 1.00 80.19 74 PRO A N 1
ATOM 581 C CA . PRO A 1 74 ? 6.704 5.200 -12.099 1.00 80.19 74 PRO A CA 1
ATOM 582 C C . PRO A 1 74 ? 7.592 4.014 -12.504 1.00 80.19 74 PRO A C 1
ATOM 584 O O . PRO A 1 74 ? 8.356 4.104 -13.469 1.00 80.19 74 PRO A O 1
ATOM 587 N N . ALA A 1 75 ? 7.466 2.881 -11.804 1.00 78.44 75 ALA A N 1
ATOM 588 C CA . ALA A 1 75 ? 8.223 1.666 -12.097 1.00 78.44 75 ALA A CA 1
ATOM 589 C C . ALA A 1 75 ? 7.782 1.036 -13.429 1.00 78.44 75 ALA A C 1
ATOM 591 O O . ALA A 1 75 ? 8.628 0.697 -14.259 1.00 78.44 75 ALA A O 1
ATOM 592 N N . LYS A 1 76 ? 6.468 0.977 -13.690 1.00 80.12 76 LYS A N 1
ATOM 593 C CA . LYS A 1 76 ? 5.900 0.535 -14.975 1.00 80.12 76 LYS A CA 1
ATOM 594 C C . LYS A 1 76 ? 6.391 1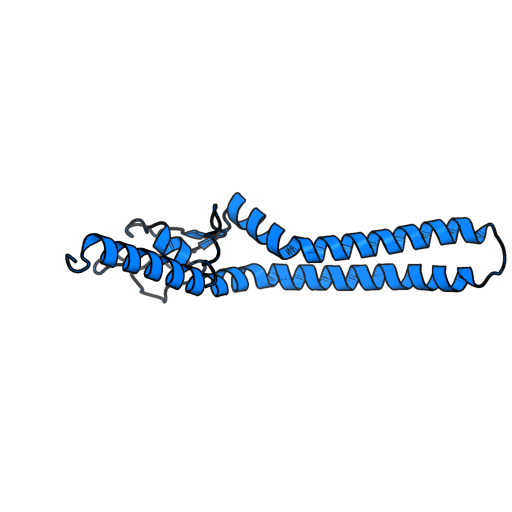.399 -16.139 1.00 80.12 76 LYS A C 1
ATOM 596 O O . LYS A 1 76 ? 6.772 0.865 -17.177 1.00 80.12 76 LYS A O 1
ATOM 601 N N . ARG A 1 77 ? 6.453 2.726 -15.969 1.00 84.50 77 ARG A N 1
ATOM 602 C CA . ARG A 1 77 ? 6.993 3.639 -16.991 1.00 84.50 77 ARG A CA 1
ATOM 603 C C . ARG A 1 77 ? 8.462 3.343 -17.291 1.00 84.50 77 ARG A C 1
ATOM 605 O O . ARG A 1 77 ? 8.840 3.289 -18.457 1.00 84.50 77 ARG A O 1
ATOM 612 N N . SER A 1 78 ? 9.279 3.113 -16.261 1.00 78.56 78 SER A N 1
ATOM 613 C CA . SER A 1 78 ? 10.686 2.728 -16.442 1.00 78.56 78 SER A CA 1
ATOM 614 C C . SER A 1 78 ? 10.834 1.404 -17.194 1.00 78.56 78 SER A C 1
ATOM 616 O O . SER A 1 78 ? 11.745 1.271 -18.009 1.00 78.56 78 SER A O 1
ATOM 618 N N . LEU A 1 79 ? 9.948 0.437 -16.937 1.00 81.38 79 LEU A N 1
ATOM 619 C CA . LEU A 1 79 ? 9.930 -0.843 -17.643 1.00 81.38 79 LEU A CA 1
ATOM 620 C C . LEU A 1 79 ? 9.629 -0.640 -19.133 1.00 81.38 79 LEU A C 1
ATOM 622 O O . LEU A 1 79 ? 10.387 -1.117 -19.974 1.00 81.38 79 LEU A O 1
ATOM 626 N N . TRP A 1 80 ? 8.592 0.134 -19.465 1.00 82.12 80 TRP A N 1
ATOM 627 C CA . TRP A 1 80 ? 8.240 0.440 -20.857 1.00 82.12 80 TRP A CA 1
ATOM 628 C C . TRP A 1 80 ? 9.336 1.199 -21.608 1.00 82.12 80 TRP A C 1
ATOM 630 O O . TRP A 1 80 ? 9.565 0.926 -22.784 1.00 82.12 80 TRP A O 1
ATOM 640 N N . ILE A 1 81 ? 10.060 2.099 -20.936 1.00 84.94 81 ILE A N 1
ATOM 641 C CA . ILE A 1 81 ? 11.242 2.753 -21.516 1.00 84.94 81 ILE A CA 1
ATOM 642 C C . ILE A 1 81 ? 12.325 1.713 -21.834 1.00 84.94 81 ILE A C 1
ATOM 644 O O . ILE A 1 81 ? 12.869 1.726 -22.934 1.00 84.94 81 ILE A O 1
ATOM 648 N N . GLY A 1 82 ? 12.610 0.787 -20.911 1.00 77.38 82 GLY A N 1
ATOM 649 C CA . GLY A 1 82 ? 13.579 -0.294 -21.132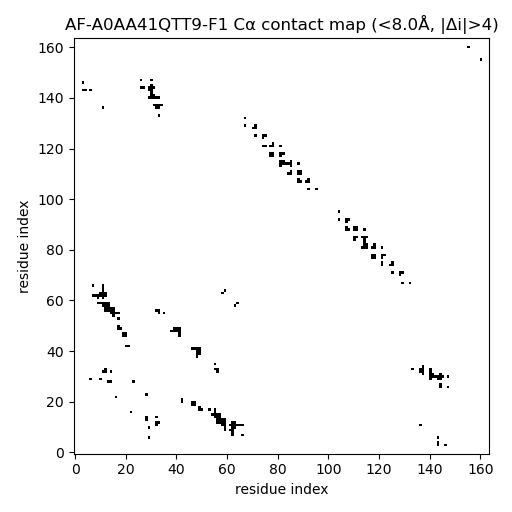 1.00 77.38 82 GLY A CA 1
ATOM 650 C C . GLY A 1 82 ? 13.212 -1.187 -22.321 1.00 77.38 82 GLY A C 1
ATOM 651 O O . GLY A 1 82 ? 14.059 -1.447 -23.177 1.00 77.38 82 GLY A O 1
ATOM 652 N N . VAL A 1 83 ? 11.937 -1.577 -22.423 1.00 83.62 83 VAL A N 1
ATOM 653 C CA . VAL A 1 83 ? 11.397 -2.336 -23.564 1.00 83.62 83 VAL A CA 1
ATOM 654 C C . VAL A 1 83 ? 11.535 -1.542 -24.863 1.00 83.62 83 VAL A C 1
ATOM 656 O O . VAL A 1 83 ? 12.010 -2.081 -25.858 1.00 83.62 83 VAL A O 1
ATOM 659 N N . GLY A 1 84 ? 11.181 -0.254 -24.859 1.00 84.44 84 GLY A N 1
ATOM 660 C CA . GLY A 1 84 ? 11.313 0.613 -26.029 1.00 84.44 84 GLY A CA 1
ATOM 661 C C . GLY A 1 84 ? 12.758 0.732 -26.515 1.00 84.44 84 GLY A C 1
ATOM 662 O O . GLY A 1 84 ? 13.017 0.581 -27.707 1.00 84.44 84 GLY A O 1
ATOM 663 N N . VAL A 1 85 ? 13.712 0.925 -25.598 1.00 80.25 85 VAL A N 1
ATOM 664 C CA . VAL A 1 85 ? 15.151 0.970 -25.913 1.00 80.25 85 VAL A CA 1
ATOM 665 C C . VAL A 1 85 ? 15.631 -0.361 -26.490 1.00 80.25 85 VAL A C 1
ATOM 667 O O . VAL A 1 85 ? 16.375 -0.366 -27.469 1.00 80.25 85 VAL A O 1
ATOM 670 N N . PHE A 1 86 ? 15.180 -1.486 -25.929 1.00 77.75 86 PHE A N 1
ATOM 671 C CA . PHE A 1 86 ? 15.526 -2.811 -26.435 1.00 77.75 86 PHE A CA 1
ATOM 672 C C . PHE A 1 86 ? 15.004 -3.040 -27.858 1.00 77.75 86 PHE A C 1
ATOM 674 O O . PHE A 1 86 ? 15.772 -3.414 -28.741 1.00 77.75 86 PHE A O 1
ATOM 681 N N . VAL A 1 87 ? 13.715 -2.775 -28.097 1.00 84.56 87 VAL A N 1
ATOM 682 C CA . VAL A 1 87 ? 13.080 -2.958 -29.411 1.00 84.56 87 VAL A CA 1
ATOM 683 C C . VAL A 1 87 ? 13.698 -2.025 -30.451 1.00 84.56 87 VAL A C 1
ATOM 685 O O . VAL A 1 87 ? 13.998 -2.465 -31.559 1.00 84.56 87 VAL A O 1
ATOM 688 N N . ALA A 1 88 ? 13.953 -0.761 -30.099 1.00 82.38 88 ALA A N 1
ATOM 689 C CA . ALA A 1 88 ? 14.636 0.180 -30.982 1.00 82.38 88 ALA A CA 1
ATOM 690 C C . ALA A 1 88 ? 16.060 -0.292 -31.317 1.00 82.38 88 ALA A C 1
ATOM 692 O O . ALA A 1 88 ? 16.445 -0.290 -32.484 1.00 82.38 88 ALA A O 1
ATOM 693 N N . GLY A 1 89 ? 16.817 -0.758 -30.316 1.00 74.56 89 GLY A N 1
ATOM 694 C CA . GLY A 1 89 ? 18.142 -1.344 -30.515 1.00 74.56 89 GLY A CA 1
ATOM 695 C C . GLY A 1 89 ? 18.107 -2.562 -31.440 1.00 74.56 89 GLY A C 1
ATOM 696 O O . GLY A 1 89 ? 18.922 -2.656 -32.355 1.00 74.56 89 GLY A O 1
ATOM 697 N N . LEU A 1 90 ? 17.129 -3.453 -31.263 1.00 79.00 90 LEU A N 1
ATOM 698 C CA . LEU A 1 90 ? 16.940 -4.639 -32.099 1.00 79.00 90 LEU A CA 1
ATOM 699 C C . LEU A 1 90 ? 16.632 -4.262 -33.557 1.00 79.00 90 LEU A C 1
ATOM 701 O O . LEU A 1 90 ? 17.313 -4.732 -34.466 1.00 79.00 90 LEU A O 1
ATOM 705 N N . LEU A 1 91 ? 15.648 -3.383 -33.782 1.00 79.62 91 LEU A N 1
ATOM 706 C CA . LEU A 1 91 ? 15.257 -2.931 -35.122 1.00 79.62 91 LEU A CA 1
ATOM 707 C C . LEU A 1 91 ? 16.423 -2.253 -35.842 1.00 79.62 91 LEU A C 1
ATOM 709 O O . LEU A 1 91 ? 16.712 -2.581 -36.992 1.00 79.62 91 LEU A O 1
ATOM 713 N N . LEU A 1 92 ? 17.130 -1.355 -35.154 1.00 71.88 92 LEU A N 1
ATOM 714 C CA . LEU A 1 92 ? 18.284 -0.662 -35.718 1.00 71.88 92 LEU A CA 1
ATOM 715 C C . LEU A 1 92 ? 19.469 -1.601 -35.972 1.00 71.88 92 LEU A C 1
ATOM 717 O O . LEU A 1 92 ? 20.212 -1.373 -36.919 1.00 71.88 92 LEU A O 1
ATOM 721 N N . THR A 1 93 ? 19.624 -2.681 -35.200 1.00 69.88 93 THR A N 1
ATOM 722 C CA . THR A 1 93 ? 20.635 -3.719 -35.473 1.00 69.88 93 THR A CA 1
ATOM 723 C C . THR A 1 93 ? 20.298 -4.502 -36.737 1.00 69.88 93 THR A C 1
ATOM 725 O O . THR A 1 93 ? 21.174 -4.714 -37.568 1.00 69.88 93 THR A O 1
ATOM 728 N N . VAL A 1 94 ? 19.033 -4.899 -36.917 1.00 70.19 94 VAL A N 1
ATOM 72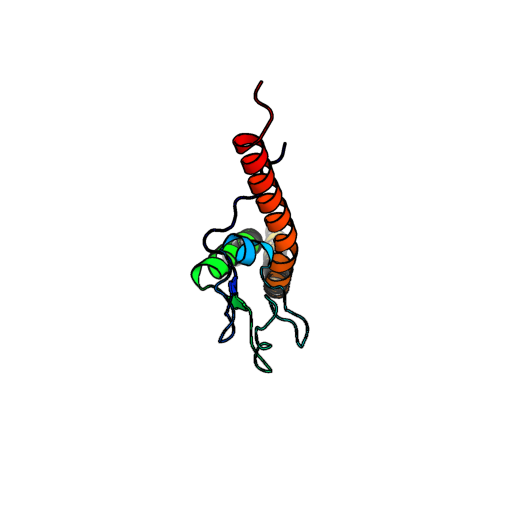9 C CA . VAL A 1 94 ? 18.573 -5.608 -38.124 1.00 70.19 94 VAL A CA 1
ATOM 730 C C . VAL A 1 94 ? 18.720 -4.723 -39.367 1.00 70.19 94 VAL A C 1
ATOM 732 O O . VAL A 1 94 ? 19.217 -5.184 -40.391 1.00 70.19 94 VAL A O 1
ATOM 735 N N . LEU A 1 95 ? 18.359 -3.439 -39.263 1.00 68.56 95 LEU A N 1
ATOM 736 C CA . LEU A 1 95 ? 18.544 -2.438 -40.323 1.00 68.56 95 LEU A CA 1
ATOM 737 C C . LEU A 1 95 ? 20.030 -2.124 -40.578 1.00 68.56 95 LEU A C 1
ATOM 739 O O . LEU A 1 95 ? 20.443 -1.976 -41.723 1.00 68.56 95 LEU A O 1
ATOM 743 N N . GLY A 1 96 ? 20.843 -2.044 -39.522 1.00 63.03 96 GLY A N 1
ATOM 744 C CA . GLY A 1 96 ? 22.274 -1.741 -39.583 1.00 63.03 96 GLY A CA 1
ATOM 745 C C . GLY A 1 96 ? 23.130 -2.899 -40.097 1.00 63.03 96 GLY A C 1
ATOM 746 O O . GLY A 1 96 ? 24.151 -2.659 -40.734 1.00 63.03 96 GLY A O 1
ATOM 747 N N . LEU A 1 97 ? 22.696 -4.153 -39.915 1.00 57.53 97 LEU A N 1
ATOM 748 C CA . LEU A 1 97 ? 23.335 -5.320 -40.535 1.00 57.53 97 LEU A CA 1
ATOM 749 C C . LEU A 1 97 ? 23.310 -5.253 -42.072 1.00 57.53 97 LEU A C 1
ATOM 751 O O . LEU A 1 97 ? 24.178 -5.836 -42.716 1.00 57.53 97 LEU A O 1
ATOM 755 N N . ALA A 1 98 ? 22.361 -4.514 -42.659 1.00 55.28 98 ALA A N 1
ATOM 756 C CA . ALA A 1 98 ? 22.305 -4.267 -44.099 1.00 55.28 98 ALA A CA 1
ATOM 757 C C . ALA A 1 98 ? 23.320 -3.204 -44.581 1.00 55.28 98 ALA A C 1
ATOM 759 O O . ALA A 1 98 ? 23.540 -3.078 -45.783 1.00 55.28 98 ALA A O 1
ATOM 760 N N . ALA A 1 99 ? 23.958 -2.457 -43.670 1.00 55.38 99 ALA A N 1
ATOM 761 C CA . ALA A 1 99 ? 24.826 -1.321 -43.977 1.00 55.38 99 ALA A CA 1
ATOM 762 C C . ALA A 1 99 ? 26.133 -1.350 -43.148 1.00 55.38 99 ALA A C 1
ATOM 764 O O . ALA A 1 99 ? 26.281 -0.627 -42.173 1.00 55.38 99 ALA A O 1
ATOM 765 N N . THR A 1 100 ? 27.076 -2.213 -43.545 1.00 57.72 100 THR A N 1
ATOM 766 C CA . THR A 1 100 ? 28.556 -2.131 -43.377 1.00 57.72 100 THR A CA 1
ATOM 767 C C . THR A 1 100 ? 29.192 -1.370 -42.184 1.00 57.72 100 THR A C 1
ATOM 769 O O . THR A 1 100 ? 29.016 -0.167 -42.029 1.00 57.72 100 THR A O 1
ATOM 772 N N . HIS A 1 101 ? 30.100 -2.061 -41.464 1.00 58.66 101 HIS A N 1
ATOM 773 C CA . HIS A 1 101 ? 31.278 -1.589 -40.690 1.00 58.66 101 HIS A CA 1
ATOM 774 C C . HIS A 1 101 ? 31.331 -0.101 -40.285 1.00 58.66 101 HIS A C 1
ATOM 776 O O . HIS A 1 101 ? 32.137 0.666 -40.811 1.00 58.66 101 HIS A O 1
ATOM 782 N N . ASN A 1 102 ? 30.525 0.312 -39.305 1.00 61.06 102 ASN A N 1
ATOM 783 C CA . ASN A 1 102 ? 30.580 1.676 -38.779 1.00 61.06 102 ASN A CA 1
ATOM 784 C C . ASN A 1 102 ? 30.376 1.710 -37.256 1.00 61.06 102 ASN A C 1
ATOM 786 O O . ASN A 1 102 ? 29.739 0.818 -36.697 1.00 61.06 102 ASN A O 1
ATOM 790 N N . ALA A 1 103 ? 30.896 2.742 -36.581 1.00 62.31 103 ALA A N 1
ATOM 791 C CA . ALA A 1 103 ? 30.899 2.891 -35.113 1.00 62.31 103 ALA A CA 1
ATOM 792 C C . ALA A 1 103 ? 29.504 2.779 -34.451 1.00 62.31 103 ALA A C 1
ATOM 794 O O . ALA A 1 103 ? 29.392 2.469 -33.264 1.00 62.31 103 ALA A O 1
ATOM 795 N N . LEU A 1 104 ? 28.436 2.955 -35.235 1.00 62.91 104 LEU A N 1
ATOM 796 C CA . LEU A 1 104 ? 27.045 2.709 -34.849 1.00 62.91 104 LEU A CA 1
ATOM 797 C C . LEU A 1 104 ? 26.789 1.261 -34.392 1.00 62.91 104 LEU A C 1
ATOM 799 O O . LEU A 1 104 ? 25.950 1.042 -33.524 1.00 62.91 104 LEU A O 1
ATOM 803 N N . PHE A 1 105 ? 27.557 0.283 -34.884 1.00 66.25 105 PHE A N 1
ATOM 804 C CA . PHE A 1 105 ? 27.462 -1.116 -34.458 1.00 66.25 105 PHE A CA 1
ATOM 805 C C . PHE A 1 105 ? 27.676 -1.295 -32.946 1.00 66.25 105 PHE A C 1
ATOM 807 O O . PHE A 1 105 ? 26.926 -2.020 -32.297 1.00 66.25 105 PHE A O 1
ATOM 814 N N . LEU A 1 106 ? 28.645 -0.585 -32.353 1.00 68.69 106 LEU A N 1
ATOM 815 C CA . LEU A 1 106 ? 28.900 -0.653 -30.907 1.00 68.69 106 LEU A CA 1
ATOM 816 C C . LEU A 1 106 ? 27.756 -0.040 -30.090 1.00 68.69 106 LEU A C 1
ATOM 818 O O . LEU A 1 106 ? 27.417 -0.560 -29.029 1.00 68.69 106 LEU A O 1
ATOM 822 N N . VAL A 1 107 ? 27.125 1.023 -30.597 1.00 66.81 107 VAL A N 1
ATOM 823 C CA . VAL A 1 107 ? 25.937 1.633 -29.974 1.00 66.81 107 VAL A CA 1
ATOM 824 C C . VAL A 1 107 ? 24.762 0.650 -29.981 1.00 66.81 107 VAL A C 1
ATOM 826 O O . VAL A 1 107 ? 24.040 0.543 -28.991 1.00 66.81 107 VAL A O 1
ATOM 829 N N . PHE A 1 108 ? 24.600 -0.122 -31.055 1.00 67.88 108 PHE A N 1
ATOM 830 C CA . PHE A 1 108 ? 23.549 -1.133 -31.163 1.00 67.88 108 PHE A CA 1
ATOM 831 C C . PHE A 1 108 ? 23.766 -2.329 -30.238 1.00 67.88 108 PHE A C 1
ATOM 833 O O . PHE A 1 108 ? 22.844 -2.727 -29.525 1.00 67.88 108 PHE A O 1
ATOM 840 N N . VAL A 1 109 ? 24.995 -2.847 -30.163 1.00 71.00 109 VAL A N 1
ATOM 841 C CA . VAL A 1 109 ? 25.356 -3.885 -29.185 1.00 71.00 109 VAL A CA 1
ATOM 842 C C . VAL A 1 109 ? 25.124 -3.379 -27.757 1.00 71.00 109 VAL A C 1
ATOM 844 O O . VAL A 1 109 ? 24.540 -4.091 -26.939 1.00 71.00 109 VAL A O 1
ATOM 847 N N . ALA A 1 110 ? 25.493 -2.127 -27.462 1.00 74.38 110 ALA A N 1
ATOM 848 C CA . ALA A 1 110 ? 25.233 -1.518 -26.161 1.00 74.38 110 ALA A CA 1
ATOM 849 C C . ALA A 1 110 ? 23.727 -1.417 -25.858 1.00 74.38 110 ALA A C 1
ATOM 851 O O . ALA A 1 110 ? 23.327 -1.702 -24.734 1.00 74.38 110 ALA A O 1
ATOM 852 N N . ALA A 1 111 ? 22.880 -1.084 -26.839 1.00 72.62 111 ALA A N 1
ATOM 853 C CA . ALA A 1 111 ? 21.424 -1.040 -26.673 1.00 72.62 111 ALA A CA 1
ATOM 854 C C . ALA A 1 111 ? 20.805 -2.432 -26.439 1.00 72.62 111 ALA A C 1
ATOM 856 O O . ALA A 1 111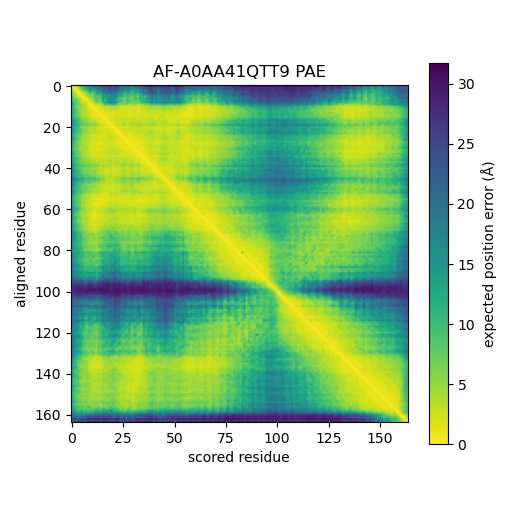 ? 19.943 -2.579 -25.568 1.00 72.62 111 ALA A O 1
ATOM 857 N N . ILE A 1 112 ? 21.280 -3.461 -27.153 1.00 74.75 112 ILE A N 1
ATOM 858 C CA . ILE A 1 112 ? 20.853 -4.861 -26.972 1.00 74.75 112 ILE A CA 1
ATOM 859 C C . ILE A 1 112 ? 21.196 -5.374 -25.572 1.00 74.75 112 ILE A C 1
ATOM 861 O O . ILE A 1 112 ? 20.424 -6.145 -25.012 1.00 74.75 112 ILE A O 1
ATOM 865 N N . VAL A 1 113 ? 22.319 -4.949 -24.989 1.00 79.69 113 VAL A N 1
ATOM 866 C CA . VAL A 1 113 ? 22.709 -5.335 -23.622 1.00 79.69 113 VAL A CA 1
ATOM 867 C C . VAL A 1 113 ? 22.023 -4.456 -22.570 1.00 79.69 113 VAL A C 1
ATOM 869 O O . VAL A 1 113 ? 21.550 -4.955 -21.549 1.00 79.69 113 VAL A O 1
ATOM 872 N N . ALA A 1 114 ? 21.916 -3.148 -22.810 1.00 78.44 114 ALA A N 1
ATOM 873 C CA . ALA A 1 114 ? 21.306 -2.208 -21.874 1.00 78.44 114 ALA A CA 1
ATOM 874 C C . ALA A 1 114 ? 19.796 -2.440 -21.707 1.00 78.44 114 ALA A C 1
ATOM 876 O O . ALA A 1 114 ? 19.292 -2.349 -20.589 1.00 78.44 114 ALA A O 1
ATOM 877 N N . GLY A 1 115 ? 19.077 -2.778 -22.782 1.00 76.25 115 GLY A N 1
ATOM 878 C CA . GLY A 1 115 ? 17.632 -3.022 -22.760 1.00 76.25 115 GLY A CA 1
ATOM 879 C C . GLY A 1 115 ? 17.193 -4.101 -21.753 1.00 76.25 115 GLY A C 1
ATOM 880 O O . GLY A 1 115 ? 16.391 -3.807 -20.859 1.00 76.25 115 GLY A O 1
ATOM 881 N N . PRO A 1 116 ? 17.740 -5.329 -21.813 1.00 78.88 116 PRO A N 1
ATOM 882 C CA . PRO A 1 116 ? 17.459 -6.390 -20.852 1.00 78.88 116 PRO A CA 1
ATOM 883 C C . PRO A 1 116 ? 17.871 -6.016 -19.428 1.00 78.88 116 PRO A C 1
ATOM 885 O O . PRO A 1 116 ? 17.101 -6.251 -18.502 1.00 78.88 116 PRO A O 1
ATOM 888 N N . ILE A 1 117 ? 19.029 -5.369 -19.234 1.00 83.25 117 ILE A N 1
ATOM 889 C CA . ILE A 1 117 ? 19.483 -4.926 -17.903 1.00 83.25 117 ILE A CA 1
ATOM 890 C C . ILE A 1 117 ? 18.487 -3.935 -17.286 1.00 83.25 117 ILE A C 1
ATOM 892 O O . ILE A 1 117 ? 18.124 -4.069 -16.115 1.00 83.25 117 ILE A O 1
ATOM 896 N N . LEU A 1 118 ? 18.027 -2.948 -18.061 1.00 81.19 118 LEU A N 1
ATOM 897 C CA . LEU A 1 118 ? 17.024 -1.978 -17.618 1.00 81.19 118 LEU A CA 1
ATOM 898 C C . LEU A 1 118 ? 15.689 -2.657 -17.303 1.00 81.19 118 LEU A C 1
ATOM 900 O O . LEU A 1 118 ? 15.070 -2.338 -16.291 1.00 81.19 118 LEU A O 1
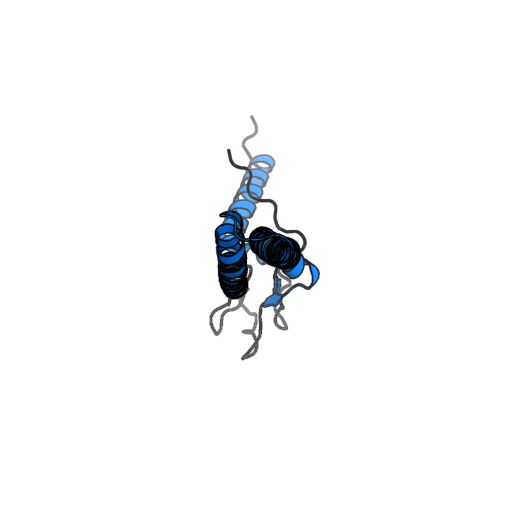ATOM 904 N N . THR A 1 119 ? 15.283 -3.626 -18.124 1.00 77.56 119 THR A N 1
ATOM 905 C CA . THR A 1 119 ? 14.033 -4.376 -17.942 1.00 77.56 119 THR A CA 1
ATOM 906 C C . THR A 1 119 ? 14.074 -5.239 -16.682 1.00 77.56 119 THR A C 1
ATOM 908 O O . THR A 1 119 ? 13.148 -5.180 -15.877 1.00 77.56 119 THR A O 1
ATOM 911 N N . ILE A 1 120 ? 15.167 -5.975 -16.453 1.00 82.94 120 ILE A N 1
ATOM 912 C CA . ILE A 1 120 ? 15.370 -6.789 -15.245 1.00 82.94 120 ILE A CA 1
ATOM 913 C C . ILE A 1 120 ? 15.349 -5.895 -14.005 1.00 82.94 120 ILE A C 1
ATOM 915 O O . ILE A 1 120 ? 14.596 -6.163 -13.075 1.00 82.94 120 ILE A O 1
ATOM 919 N N . ARG A 1 121 ? 16.108 -4.790 -14.003 1.00 84.00 121 ARG A N 1
ATOM 920 C CA . ARG A 1 121 ? 16.132 -3.848 -12.870 1.00 84.00 121 ARG A CA 1
ATOM 921 C C . ARG A 1 121 ? 14.759 -3.239 -12.592 1.00 84.00 121 ARG A C 1
ATOM 923 O O . ARG A 1 121 ? 14.385 -3.097 -11.431 1.00 84.00 121 ARG A O 1
ATOM 930 N N . ALA A 1 122 ? 14.014 -2.873 -13.634 1.00 78.62 122 ALA A N 1
ATOM 931 C CA . ALA A 1 122 ? 12.661 -2.350 -13.485 1.00 78.62 122 ALA A CA 1
ATOM 932 C C . ALA A 1 122 ? 11.697 -3.417 -12.941 1.00 78.62 122 ALA A C 1
ATOM 934 O O . ALA A 1 122 ? 10.894 -3.112 -12.063 1.00 78.62 122 ALA A O 1
ATOM 935 N N . GLY A 1 123 ? 11.818 -4.666 -13.401 1.00 76.31 123 GLY A N 1
ATOM 936 C CA . GLY A 1 123 ? 11.044 -5.803 -12.900 1.00 76.31 123 GLY A CA 1
ATOM 937 C C . GLY A 1 123 ? 11.327 -6.118 -11.430 1.00 76.31 123 GLY A C 1
ATOM 938 O O . GLY A 1 123 ? 10.388 -6.267 -10.652 1.00 76.31 123 GLY A O 1
ATOM 939 N N . SER A 1 124 ? 12.600 -6.137 -11.021 1.00 82.06 124 SER A N 1
ATOM 940 C CA . SER A 1 124 ? 12.985 -6.314 -9.613 1.00 82.06 124 SER A CA 1
ATOM 941 C C . SER A 1 124 ? 12.392 -5.218 -8.729 1.00 82.06 124 SER A C 1
ATOM 943 O O . SER A 1 124 ? 11.757 -5.528 -7.727 1.00 82.06 124 SER A O 1
ATOM 945 N N . ARG A 1 125 ? 12.492 -3.947 -9.147 1.00 81.19 125 ARG A N 1
ATOM 946 C CA . ARG A 1 125 ? 11.870 -2.826 -8.422 1.00 81.19 125 ARG A CA 1
ATOM 947 C C . ARG A 1 125 ? 10.353 -2.951 -8.333 1.00 81.19 125 ARG A C 1
ATOM 949 O O . ARG A 1 125 ? 9.779 -2.587 -7.316 1.00 81.19 125 ARG A O 1
ATOM 956 N N . LEU A 1 126 ? 9.694 -3.433 -9.388 1.00 79.12 126 LEU A N 1
ATOM 957 C CA . LEU A 1 126 ? 8.245 -3.628 -9.381 1.00 79.12 126 LEU A CA 1
ATOM 958 C C . LEU A 1 126 ? 7.839 -4.667 -8.331 1.00 79.12 126 LEU A C 1
ATOM 960 O O . LEU A 1 126 ? 6.910 -4.417 -7.570 1.00 79.12 126 LEU A O 1
ATOM 964 N N . LYS A 1 127 ? 8.570 -5.787 -8.262 1.00 79.12 127 LYS A N 1
ATOM 965 C CA . LYS A 1 127 ? 8.347 -6.842 -7.268 1.00 79.12 127 LYS A CA 1
ATOM 966 C C . LYS A 1 127 ? 8.592 -6.339 -5.843 1.00 79.12 127 LYS A C 1
ATOM 968 O O . LYS A 1 127 ? 7.748 -6.540 -4.985 1.00 79.12 127 LYS A O 1
ATOM 973 N N . GLU A 1 128 ? 9.696 -5.628 -5.615 1.00 84.69 128 GLU A N 1
ATOM 974 C CA . GLU A 1 128 ? 10.004 -5.027 -4.308 1.00 84.69 128 GLU A CA 1
ATOM 975 C C . GLU A 1 128 ? 8.910 -4.058 -3.839 1.00 84.69 128 GLU A C 1
ATOM 977 O O . GLU A 1 128 ? 8.562 -4.034 -2.659 1.00 84.69 128 GLU A O 1
ATOM 982 N N . ILE A 1 129 ? 8.356 -3.251 -4.752 1.00 80.62 129 ILE A N 1
ATOM 983 C CA . ILE A 1 129 ? 7.265 -2.333 -4.411 1.00 80.62 129 ILE A CA 1
ATOM 984 C C . ILE A 1 129 ? 5.990 -3.114 -4.102 1.00 80.62 129 ILE A C 1
ATOM 986 O O . ILE A 1 129 ? 5.355 -2.794 -3.103 1.00 80.62 129 ILE A O 1
ATOM 990 N N . ASP A 1 130 ? 5.633 -4.108 -4.922 1.00 80.06 130 ASP A N 1
ATOM 991 C CA . ASP A 1 130 ? 4.429 -4.932 -4.745 1.00 80.06 130 ASP A CA 1
ATOM 992 C C . ASP A 1 130 ? 4.437 -5.679 -3.403 1.00 80.06 130 ASP A C 1
ATOM 994 O O . ASP A 1 130 ? 3.487 -5.563 -2.624 1.00 80.06 130 ASP A O 1
ATOM 998 N N . ASP A 1 131 ? 5.558 -6.333 -3.080 1.00 84.19 131 ASP A N 1
ATOM 999 C CA . ASP A 1 131 ? 5.763 -7.025 -1.804 1.00 84.19 131 ASP A CA 1
ATOM 1000 C C . ASP A 1 131 ? 5.656 -6.043 -0.612 1.00 84.19 131 ASP A C 1
ATOM 1002 O 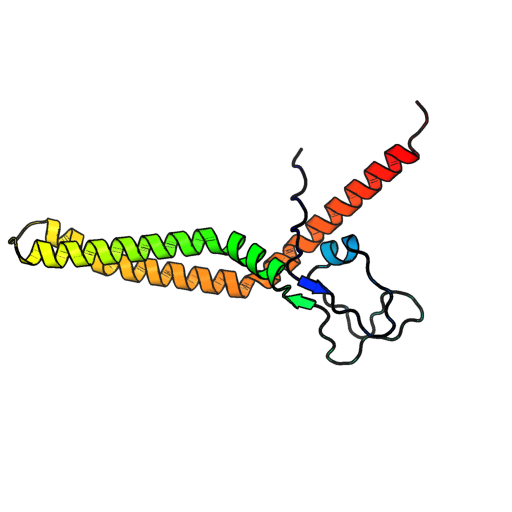O . ASP A 1 131 ? 5.144 -6.395 0.450 1.00 84.19 131 ASP A O 1
ATOM 1006 N N . GLY A 1 132 ? 6.066 -4.781 -0.800 1.00 88.00 132 GLY A N 1
ATOM 1007 C CA . GLY A 1 132 ? 6.019 -3.721 0.214 1.00 88.00 132 GLY A CA 1
ATOM 1008 C C . GLY A 1 132 ? 4.739 -2.872 0.248 1.00 88.00 132 GLY A C 1
ATOM 1009 O O . GLY A 1 132 ? 4.652 -1.947 1.063 1.00 88.00 132 GLY A O 1
ATOM 1010 N N . LEU A 1 133 ? 3.739 -3.118 -0.610 1.00 88.44 133 LEU A N 1
ATOM 1011 C CA . LEU A 1 133 ? 2.541 -2.264 -0.686 1.00 88.44 133 LEU A CA 1
ATOM 1012 C C . LEU A 1 133 ? 1.732 -2.278 0.616 1.00 88.44 133 LEU A C 1
ATOM 1014 O O . LEU A 1 133 ? 1.255 -1.229 1.050 1.00 88.44 133 LEU A O 1
ATOM 1018 N N . LEU A 1 134 ? 1.598 -3.440 1.263 1.00 88.88 134 LEU A N 1
ATOM 1019 C CA . LEU A 1 134 ? 0.882 -3.547 2.541 1.00 88.88 134 LEU A CA 1
ATOM 1020 C C . LEU A 1 134 ? 1.583 -2.756 3.649 1.00 88.88 134 LEU A C 1
ATOM 1022 O O . LEU A 1 134 ? 0.922 -2.068 4.429 1.00 88.88 134 LEU A O 1
ATOM 1026 N N . ASP A 1 135 ? 2.912 -2.795 3.682 1.00 89.44 135 ASP A N 1
ATOM 1027 C CA . ASP A 1 135 ? 3.697 -2.036 4.652 1.00 89.44 135 ASP A CA 1
ATOM 1028 C C . ASP A 1 135 ? 3.580 -0.531 4.408 1.00 89.44 135 ASP A C 1
ATOM 1030 O O . ASP A 1 135 ? 3.478 0.241 5.362 1.00 89.44 135 ASP A O 1
ATOM 1034 N N . ARG A 1 136 ? 3.489 -0.098 3.143 1.00 88.56 136 ARG A N 1
ATOM 1035 C CA . ARG A 1 136 ? 3.190 1.303 2.808 1.00 88.56 136 ARG A CA 1
ATOM 1036 C C . ARG A 1 136 ? 1.812 1.731 3.296 1.00 88.56 136 ARG A C 1
ATOM 1038 O O . ARG A 1 136 ? 1.702 2.799 3.891 1.00 88.56 136 ARG A O 1
ATOM 1045 N N . VAL A 1 137 ? 0.777 0.913 3.090 1.00 90.31 137 VAL A N 1
ATOM 1046 C CA . VAL A 1 137 ? -0.572 1.205 3.608 1.00 90.31 137 VAL A CA 1
ATOM 1047 C C . VAL A 1 137 ? -0.539 1.360 5.131 1.00 90.31 137 VAL A C 1
ATOM 1049 O O . VAL A 1 137 ? -1.027 2.360 5.662 1.00 90.31 137 VAL A O 1
ATOM 1052 N N . ARG A 1 138 ? 0.114 0.426 5.833 1.00 89.62 138 ARG A N 1
ATOM 1053 C CA . ARG A 1 138 ? 0.288 0.476 7.293 1.00 89.62 138 ARG A CA 1
ATOM 1054 C C . ARG A 1 138 ? 1.069 1.712 7.748 1.00 89.62 138 ARG A C 1
ATOM 1056 O O . ARG A 1 138 ? 0.707 2.323 8.748 1.00 89.62 138 ARG A O 1
ATOM 1063 N N . ALA A 1 139 ? 2.106 2.113 7.014 1.00 88.44 139 ALA A N 1
ATOM 1064 C CA . ALA A 1 139 ? 2.916 3.291 7.330 1.00 88.44 139 ALA A CA 1
ATOM 1065 C C . ALA A 1 139 ? 2.159 4.620 7.139 1.00 88.44 139 ALA A C 1
ATOM 1067 O O . ALA A 1 139 ? 2.453 5.599 7.828 1.00 88.44 139 ALA A O 1
ATOM 1068 N N . LEU A 1 140 ? 1.179 4.665 6.229 1.00 87.94 140 LEU A N 1
ATOM 1069 C CA . LEU A 1 140 ? 0.344 5.847 5.992 1.00 87.94 140 LEU A CA 1
ATOM 1070 C C . LEU A 1 140 ? -0.803 5.984 7.006 1.00 87.94 140 LEU A C 1
ATOM 1072 O O . LEU A 1 140 ? -1.214 7.106 7.311 1.00 87.94 140 LEU A O 1
ATOM 1076 N N . ALA A 1 141 ? -1.283 4.879 7.585 1.00 87.44 141 ALA A N 1
ATOM 1077 C CA . ALA A 1 141 ? -2.415 4.885 8.518 1.00 87.44 141 ALA A CA 1
ATOM 1078 C C . ALA A 1 141 ? -2.261 5.871 9.706 1.00 87.44 141 ALA A C 1
ATOM 1080 O O . ALA A 1 141 ? -3.197 6.639 9.962 1.00 87.44 141 ALA A O 1
ATOM 1081 N N . PRO A 1 142 ? -1.100 5.972 10.395 1.00 86.25 142 PRO A N 1
ATOM 1082 C CA . PRO A 1 142 ? -0.902 6.965 11.453 1.00 86.25 142 PRO A CA 1
ATOM 1083 C C . PRO A 1 142 ? -1.036 8.413 10.966 1.00 86.25 142 PRO A C 1
ATOM 1085 O O . PRO A 1 142 ? -1.574 9.258 11.681 1.00 86.25 142 PRO A O 1
ATOM 1088 N N . GLN A 1 143 ? -0.583 8.713 9.745 1.00 86.06 143 GLN A N 1
ATOM 1089 C CA . GLN A 1 143 ? -0.670 10.063 9.178 1.00 86.06 143 GLN A CA 1
ATOM 1090 C C . GLN A 1 143 ? -2.129 10.459 8.923 1.00 86.06 143 GLN A C 1
ATOM 1092 O O . GLN A 1 143 ? -2.543 11.574 9.263 1.00 86.06 143 GLN A O 1
ATOM 1097 N N . TYR A 1 144 ? -2.934 9.527 8.405 1.00 84.31 144 TYR A N 1
ATOM 1098 C CA . TYR A 1 144 ? -4.375 9.726 8.254 1.00 84.31 144 TYR A CA 1
ATOM 1099 C C . TYR A 1 144 ? -5.062 9.922 9.604 1.00 84.31 144 TYR A C 1
ATOM 1101 O O . TYR A 1 144 ? -5.852 10.853 9.767 1.00 84.31 144 TYR A O 1
ATOM 1109 N N . LYS A 1 145 ? -4.696 9.126 10.613 1.00 87.25 145 LYS A N 1
ATOM 1110 C CA . LYS A 1 145 ? -5.221 9.268 11.975 1.00 87.25 145 LYS A CA 1
ATOM 1111 C C . LYS A 1 145 ? -4.948 10.654 12.562 1.00 87.25 145 LYS A C 1
ATOM 1113 O O . LYS A 1 145 ? -5.873 11.293 13.062 1.00 87.25 145 LYS A O 1
ATOM 1118 N N . HIS A 1 146 ? -3.714 11.148 12.465 1.00 87.00 146 HIS A N 1
ATOM 1119 C CA . HIS A 1 146 ? -3.353 12.486 12.946 1.00 87.00 146 HIS A CA 1
ATOM 1120 C C . HIS A 1 146 ? -4.119 13.594 12.218 1.00 87.00 146 HIS A C 1
ATOM 1122 O O . HIS A 1 146 ? -4.575 14.556 12.840 1.00 87.00 146 HIS A O 1
ATOM 1128 N N . THR A 1 147 ? -4.297 13.443 10.908 1.00 84.81 147 THR A N 1
ATOM 1129 C CA . THR A 1 147 ? -5.070 14.377 10.085 1.00 84.81 147 THR A CA 1
ATOM 1130 C C . THR A 1 147 ? -6.521 14.455 10.540 1.00 84.81 147 THR A C 1
ATOM 1132 O O . THR A 1 147 ? -7.030 15.545 10.806 1.00 84.81 147 THR A O 1
ATOM 1135 N N . LEU A 1 148 ? -7.172 13.301 10.679 1.00 85.69 148 LEU A N 1
ATOM 1136 C CA . LEU A 1 148 ? -8.566 13.209 11.102 1.00 85.69 148 LEU A CA 1
ATOM 1137 C C . LEU A 1 148 ? -8.767 13.783 12.506 1.00 85.69 148 LEU A C 1
ATOM 1139 O O . LEU A 1 148 ? -9.685 14.572 12.727 1.00 85.69 148 LEU A O 1
ATOM 1143 N N . GLN A 1 149 ? -7.857 13.482 13.435 1.00 87.06 149 GLN A N 1
ATOM 1144 C CA . GLN A 1 149 ? -7.873 14.056 14.783 1.00 87.06 149 GLN A CA 1
ATOM 1145 C C . GLN A 1 149 ? -7.747 15.582 14.763 1.00 87.06 149 GLN A C 1
ATOM 1147 O O . GLN A 1 149 ? -8.485 16.269 15.468 1.00 87.06 149 GLN A O 1
ATOM 1152 N N . ARG A 1 150 ? -6.857 16.132 13.929 1.00 86.50 150 ARG A N 1
ATOM 1153 C CA . ARG A 1 150 ? -6.689 17.583 13.786 1.00 86.50 150 ARG A CA 1
ATOM 1154 C C . ARG A 1 150 ? -7.942 18.247 13.216 1.00 86.50 150 ARG A C 1
ATOM 1156 O O . ARG A 1 150 ? -8.337 19.307 13.697 1.00 86.50 150 ARG A O 1
ATOM 1163 N N . LEU A 1 151 ? -8.579 17.637 12.216 1.00 86.50 151 LEU A N 1
ATOM 1164 C CA . LEU A 1 151 ? -9.829 18.137 11.637 1.00 86.50 151 LEU A CA 1
ATOM 1165 C C . LEU A 1 151 ? -10.973 18.111 12.658 1.00 86.50 151 LEU A C 1
ATOM 1167 O O . LEU A 1 151 ? -11.676 19.112 12.809 1.00 86.50 151 LEU A O 1
ATOM 1171 N N . ALA A 1 152 ? -11.118 17.012 13.403 1.00 85.50 152 ALA A N 1
ATOM 1172 C CA . ALA A 1 152 ? -12.111 16.885 14.467 1.00 85.50 152 ALA A CA 1
ATOM 1173 C C . ALA A 1 152 ? -11.890 17.923 15.580 1.00 85.50 152 ALA A C 1
ATOM 1175 O O . ALA A 1 152 ? -12.838 18.583 16.007 1.00 85.50 152 ALA A O 1
ATOM 1176 N N . TYR A 1 153 ? -10.637 18.132 15.992 1.00 86.81 153 TYR A N 1
ATOM 1177 C CA . TYR A 1 153 ? -10.273 19.135 16.991 1.00 86.81 153 TYR A CA 1
ATOM 1178 C C . TYR A 1 153 ? -10.563 20.566 16.516 1.00 86.81 153 TYR A C 1
ATOM 1180 O O . TYR A 1 153 ? -11.188 21.347 17.230 1.00 86.81 153 TYR A O 1
ATOM 1188 N N . ASN A 1 154 ? -10.194 20.906 15.278 1.00 88.50 154 ASN A N 1
ATOM 1189 C CA . ASN A 1 154 ? -10.504 22.214 14.697 1.00 88.50 154 ASN A CA 1
ATOM 1190 C C . ASN A 1 154 ? -12.017 22.451 14.594 1.00 88.50 154 ASN A C 1
ATOM 1192 O O . ASN A 1 154 ? -12.482 23.567 14.819 1.00 88.50 154 ASN A O 1
ATOM 1196 N N . LYS A 1 155 ? -12.794 21.412 14.264 1.00 86.50 155 LYS A N 1
ATOM 1197 C CA . LYS A 1 155 ? -14.259 21.485 14.247 1.00 86.50 155 LYS A CA 1
ATOM 1198 C C . LYS A 1 155 ? -14.812 21.752 15.647 1.00 86.50 155 LYS A C 1
ATOM 1200 O O . LYS A 1 155 ? -15.638 22.647 15.787 1.00 86.50 155 LYS A O 1
ATOM 1205 N N . TYR A 1 156 ? -14.313 21.042 16.660 1.00 86.94 156 TYR A N 1
ATOM 1206 C CA . TYR A 1 156 ? -14.670 21.264 18.063 1.00 86.94 156 TYR A CA 1
ATOM 1207 C C . TYR A 1 156 ? -14.390 22.708 18.507 1.00 86.94 156 TYR A C 1
ATOM 1209 O O . TYR A 1 156 ? -15.267 23.360 19.072 1.00 86.94 156 TYR A O 1
ATOM 1217 N N . LEU A 1 157 ? -13.207 23.242 18.185 1.00 90.00 157 LEU A N 1
ATOM 1218 C CA . LEU A 1 157 ? -12.853 24.630 18.496 1.00 90.00 157 LEU A CA 1
ATOM 1219 C C . LEU A 1 157 ? -13.756 25.650 17.796 1.00 90.00 157 LEU A C 1
ATOM 1221 O O . LEU A 1 157 ? -14.006 26.710 18.349 1.00 90.00 157 LEU A O 1
ATOM 1225 N N . ARG A 1 158 ? -14.270 25.358 16.598 1.00 88.75 158 ARG A N 1
ATOM 1226 C CA . ARG A 1 158 ? -15.235 26.248 15.931 1.00 88.75 158 ARG A CA 1
ATOM 1227 C C . ARG A 1 158 ? -16.625 26.183 16.558 1.00 88.75 158 ARG A C 1
ATOM 1229 O O . ARG A 1 158 ? -17.319 27.189 16.558 1.00 88.75 158 ARG A O 1
ATOM 1236 N N . SER A 1 159 ? -17.039 25.020 17.064 1.00 86.62 159 SER A N 1
ATOM 1237 C CA . SER A 1 159 ? -18.357 24.855 17.690 1.00 86.62 159 SER A CA 1
ATOM 1238 C C . SER A 1 159 ? -18.415 25.317 19.149 1.00 86.62 159 SER A C 1
ATOM 1240 O O . SER A 1 159 ? -19.499 25.642 19.619 1.00 86.62 159 SER A O 1
ATOM 1242 N N . PHE A 1 160 ? -17.282 25.334 19.861 1.00 81.06 160 PHE A N 1
ATOM 1243 C CA . PHE A 1 160 ? -17.217 25.631 21.303 1.00 81.06 160 PHE A CA 1
ATOM 1244 C C . PHE A 1 160 ? -16.105 26.617 21.698 1.00 81.06 160 PHE A C 1
ATOM 1246 O O . PHE A 1 160 ? -15.851 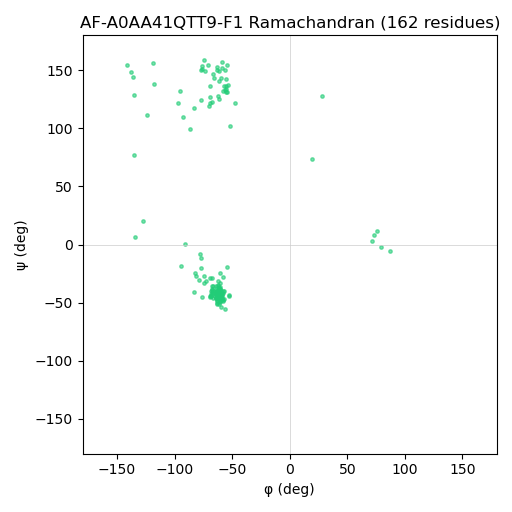26.815 22.886 1.00 81.06 160 PHE A O 1
ATOM 1253 N N . GLY A 1 161 ? -15.399 27.206 20.731 1.00 67.62 161 GLY A N 1
ATOM 1254 C CA . GLY A 1 161 ? -14.393 28.236 20.992 1.00 67.62 161 GLY A CA 1
ATOM 1255 C C . GLY A 1 161 ? -15.025 29.478 21.625 1.00 67.62 161 GLY A C 1
ATOM 1256 O O . GLY A 1 161 ? -16.208 29.733 21.389 1.00 67.62 161 GLY A O 1
ATOM 1257 N N . PRO A 1 162 ? -14.272 30.228 22.454 1.00 56.72 162 PRO A N 1
ATOM 1258 C CA . PRO A 1 162 ? -14.815 31.352 23.205 1.00 56.72 162 PRO A CA 1
ATOM 1259 C C . PRO A 1 162 ? -15.493 32.336 22.253 1.00 56.72 162 PRO A C 1
ATOM 1261 O O . PRO A 1 162 ? -14.917 32.698 21.228 1.00 56.72 162 PRO A O 1
ATOM 1264 N N . LEU A 1 163 ? -16.717 32.734 22.610 1.00 55.16 163 LEU A N 1
ATOM 1265 C CA . LEU A 1 163 ? -17.419 33.869 22.020 1.00 55.16 163 LEU A CA 1
ATOM 1266 C C . LEU A 1 163 ? -16.470 35.074 22.089 1.00 55.16 163 LEU A C 1
ATOM 1268 O O . LEU A 1 163 ? -16.257 35.619 23.171 1.00 55.16 163 LEU A O 1
ATOM 1272 N N . SER A 1 164 ? -15.841 35.419 20.967 1.00 51.97 164 SER A N 1
ATOM 1273 C CA . SER A 1 164 ? -15.215 36.727 20.771 1.00 51.97 164 SER A CA 1
ATOM 1274 C C . SER A 1 164 ? -16.277 37.726 20.356 1.00 51.97 164 SER A C 1
ATOM 1276 O O . SER A 1 164 ? -16.988 37.388 19.378 1.00 51.97 164 SER A O 1
#